Protein AF-A0A0F4QTV0-F1 (afdb_monomer_lite)

InterPro domains:
  IPR018681 Protein of unknown function DUF2165, transmembrane [PF09933] (4-156)

Radius of gyration: 20.73 Å; chains: 1; bounding box: 42×25×77 Å

Sequence (173 aa):
MNIRLLKVFVVAMLALWSSLTFLENVVSYSLHKGQVADVMAMGNIPDVFLSARPFVRELSPDLALLGIMIGKFIAAVCFVLATAKMWSARNNAQAFKHAKQYVLAGAVFVSVMLFTMFFIFADIVYMIWLQGAEAAMVQQYAFMYILAISALTMMVMQNEDDNMQLTGGERHG

Foldseek 3Di:
DQLLVVLLVLLVVQLVVLVVVLVCCVVCVVVQLVVLCVLLVLVPDPVVVVVVAVVSVPDHSNNLSVLLNVLSVLLNVLSVQLSVQSVVCVPPQVSNLVSLVSLVRSLVSNLCSLCCSLPVCSVVPRVCVVPDDVSVVSSVVSVVVNVVSVVSSVSSNDHSCVVPPVVPPDDDD

Structure (mmCIF, N/CA/C/O backbone):
data_AF-A0A0F4QTV0-F1
#
_entry.id   AF-A0A0F4QTV0-F1
#
loop_
_atom_site.group_PDB
_atom_site.id
_atom_site.type_symbol
_atom_site.label_atom_id
_atom_site.label_alt_id
_atom_site.label_comp_id
_atom_site.label_asym_id
_atom_site.label_entity_id
_atom_site.label_seq_id
_atom_site.pdbx_PDB_ins_code
_atom_site.Cartn_x
_atom_site.Cartn_y
_atom_site.Cartn_z
_atom_site.occupancy
_atom_site.B_iso_or_equiv
_atom_site.auth_seq_id
_atom_site.auth_comp_id
_atom_site.auth_asym_id
_atom_site.auth_atom_id
_atom_site.pdbx_PDB_model_num
ATOM 1 N N . MET A 1 1 ? -5.033 6.643 27.758 1.00 54.06 1 MET A N 1
ATOM 2 C CA . MET A 1 1 ? -5.352 6.669 26.312 1.00 54.06 1 MET A CA 1
ATOM 3 C C . MET A 1 1 ? -5.362 5.231 25.811 1.00 54.06 1 MET A C 1
ATOM 5 O O . MET A 1 1 ? -4.366 4.547 25.990 1.00 54.06 1 MET A O 1
ATOM 9 N N . ASN A 1 2 ? -6.497 4.727 25.316 1.00 84.12 2 ASN A N 1
ATOM 10 C CA . ASN A 1 2 ? -6.654 3.309 24.96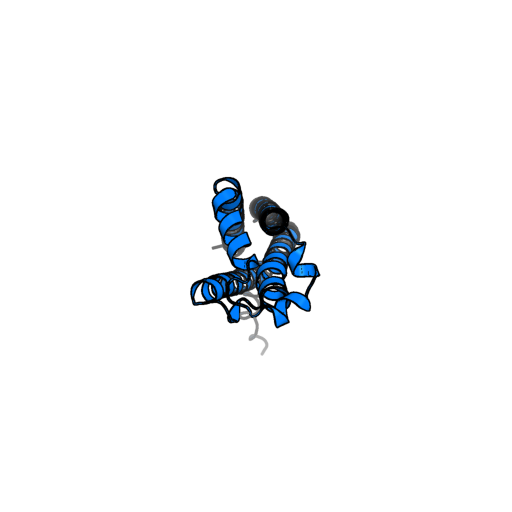9 1.00 84.12 2 ASN A CA 1
ATOM 11 C C . ASN A 1 2 ? -5.753 2.970 23.766 1.00 84.12 2 ASN A C 1
ATOM 13 O O . ASN A 1 2 ? -5.962 3.519 22.685 1.00 84.12 2 ASN A O 1
ATOM 17 N N . ILE A 1 3 ? -4.759 2.094 23.949 1.00 91.81 3 ILE A N 1
ATOM 18 C CA . ILE A 1 3 ? -3.787 1.668 22.922 1.00 91.81 3 ILE A CA 1
ATOM 19 C C . ILE A 1 3 ? -4.462 1.245 21.603 1.00 91.81 3 ILE A C 1
ATOM 21 O O . ILE A 1 3 ? -3.910 1.433 20.521 1.00 91.81 3 ILE A O 1
ATOM 25 N N . ARG A 1 4 ? -5.710 0.763 21.672 1.00 93.88 4 ARG A N 1
ATOM 26 C CA . ARG A 1 4 ? -6.539 0.433 20.506 1.00 93.88 4 ARG A CA 1
ATOM 27 C C . ARG A 1 4 ? -6.805 1.630 19.595 1.00 93.88 4 ARG A C 1
ATOM 29 O O . ARG A 1 4 ? -6.745 1.475 18.383 1.00 93.88 4 ARG A O 1
ATOM 36 N N . LEU A 1 5 ? -7.059 2.819 20.146 1.00 95.25 5 LEU A N 1
ATOM 37 C CA . LEU A 1 5 ? -7.280 4.031 19.346 1.00 95.25 5 LEU A CA 1
ATOM 38 C C . LEU A 1 5 ? -6.011 4.453 18.606 1.00 95.25 5 LEU A C 1
ATOM 40 O O . LEU A 1 5 ? -6.093 4.833 17.443 1.00 95.25 5 LEU A O 1
ATOM 44 N N . LEU A 1 6 ? -4.845 4.320 19.248 1.00 95.50 6 LEU A N 1
ATOM 45 C CA . LEU A 1 6 ? -3.561 4.583 18.597 1.00 95.50 6 LEU A CA 1
ATOM 46 C C . LEU A 1 6 ? -3.350 3.635 17.411 1.00 95.50 6 LEU A C 1
ATOM 48 O O . LEU A 1 6 ? -3.014 4.084 16.321 1.00 95.50 6 LEU A O 1
ATOM 52 N N . LYS A 1 7 ? -3.625 2.338 17.592 1.00 96.81 7 LYS A N 1
ATOM 53 C CA . LYS A 1 7 ? -3.546 1.352 16.504 1.00 96.81 7 LYS A CA 1
ATOM 54 C C . LYS A 1 7 ? -4.515 1.672 15.367 1.00 96.81 7 LYS A C 1
ATOM 56 O O . LYS A 1 7 ? -4.123 1.596 14.210 1.00 96.81 7 LYS A O 1
ATOM 61 N N . VAL A 1 8 ? -5.752 2.073 15.675 1.00 97.81 8 VAL A N 1
ATOM 62 C CA . VAL A 1 8 ? -6.710 2.509 14.642 1.00 97.81 8 VAL A CA 1
ATOM 63 C C . VAL A 1 8 ? -6.171 3.715 13.876 1.00 97.81 8 VAL A C 1
ATOM 65 O O . VAL A 1 8 ? -6.230 3.724 12.653 1.00 97.81 8 VAL A O 1
ATOM 68 N N . PHE A 1 9 ? -5.619 4.706 14.576 1.00 97.62 9 PHE A N 1
ATOM 69 C CA . PHE A 1 9 ? -5.050 5.894 13.945 1.00 97.62 9 PHE A CA 1
ATOM 70 C C . PHE A 1 9 ? -3.876 5.548 13.018 1.00 97.62 9 PHE A C 1
ATOM 72 O O . PHE A 1 9 ? -3.834 6.021 11.885 1.00 97.62 9 PHE A O 1
ATOM 79 N N . VAL A 1 10 ? -2.971 4.664 13.447 1.00 97.94 10 VAL A N 1
ATOM 80 C CA . VAL A 1 10 ? -1.866 4.165 12.610 1.00 97.94 10 VAL A CA 1
ATOM 81 C C . VAL A 1 10 ? -2.391 3.504 11.333 1.00 97.94 10 VAL A C 1
ATOM 83 O O . VAL A 1 10 ? -1.931 3.822 10.237 1.00 97.94 10 VAL A O 1
ATOM 86 N N . VAL A 1 11 ? -3.387 2.622 11.446 1.00 98.38 11 VAL A N 1
ATOM 87 C CA . VAL A 1 11 ? -3.976 1.946 10.279 1.00 98.38 11 VAL A CA 1
ATOM 88 C C . VAL A 1 11 ? -4.713 2.937 9.371 1.00 98.38 11 VAL A C 1
ATOM 90 O O . VAL A 1 11 ? -4.637 2.809 8.152 1.00 98.38 11 VAL A O 1
ATOM 93 N N . ALA A 1 12 ? -5.346 3.971 9.932 1.00 98.44 12 ALA A N 1
ATOM 94 C CA . ALA A 1 12 ? -5.971 5.039 9.155 1.00 98.44 12 ALA A CA 1
ATOM 95 C C . ALA A 1 12 ? -4.940 5.836 8.336 1.00 98.44 12 ALA A C 1
ATOM 97 O O . ALA A 1 12 ? -5.209 6.187 7.189 1.00 98.44 12 ALA A O 1
ATOM 98 N N . MET A 1 13 ? -3.742 6.079 8.880 1.00 98.25 13 MET A N 1
ATOM 99 C CA . MET A 1 13 ? -2.648 6.713 8.132 1.00 98.25 13 MET A CA 1
ATOM 100 C C . MET A 1 13 ? -2.139 5.820 6.993 1.00 98.25 13 MET A C 1
ATOM 102 O O . MET A 1 13 ? -1.910 6.314 5.890 1.00 98.25 13 MET A O 1
ATOM 106 N N . LEU A 1 14 ? -2.031 4.504 7.214 1.00 97.94 14 LEU A N 1
ATOM 107 C CA . LEU A 1 14 ? -1.698 3.545 6.150 1.00 97.94 14 LEU A CA 1
ATOM 108 C C . LEU A 1 14 ? -2.776 3.507 5.056 1.00 97.94 14 LEU A C 1
ATOM 110 O O . LEU A 1 14 ? -2.453 3.470 3.866 1.00 97.94 14 LEU A O 1
ATOM 114 N N . ALA A 1 15 ? -4.053 3.564 5.445 1.00 98.38 15 ALA A N 1
ATOM 115 C CA . ALA A 1 15 ? -5.180 3.650 4.519 1.00 98.38 15 ALA A CA 1
ATOM 116 C C . ALA A 1 15 ? -5.121 4.930 3.677 1.00 98.38 15 ALA A C 1
ATOM 118 O O . ALA A 1 15 ? -5.294 4.877 2.460 1.00 98.38 15 ALA A O 1
ATOM 119 N N . LEU A 1 16 ? -4.825 6.071 4.305 1.00 98.00 16 LEU A N 1
ATOM 120 C CA . LEU A 1 16 ? -4.686 7.348 3.614 1.00 98.00 16 LEU A CA 1
ATOM 121 C C . LEU A 1 16 ? -3.512 7.324 2.630 1.00 98.00 16 LEU A C 1
ATOM 123 O O . LEU A 1 16 ? -3.696 7.645 1.460 1.00 98.00 16 LEU A O 1
ATOM 127 N N . TRP A 1 17 ? -2.328 6.894 3.070 1.00 96.81 17 TRP A N 1
ATOM 128 C CA . TRP A 1 17 ? -1.141 6.815 2.216 1.00 96.81 17 TRP A CA 1
ATOM 129 C C . TRP A 1 17 ? -1.361 5.906 0.997 1.00 96.81 17 TRP A C 1
ATOM 131 O O . TRP A 1 17 ? -1.105 6.310 -0.138 1.00 96.81 17 TRP A O 1
ATOM 141 N N . SER A 1 18 ? -1.887 4.697 1.202 1.00 96.88 18 SER A N 1
ATOM 142 C CA . SER A 1 18 ? -2.149 3.755 0.101 1.00 96.88 18 SER A CA 1
ATOM 143 C C . SER A 1 18 ? -3.227 4.266 -0.861 1.00 96.88 18 SER A C 1
ATOM 145 O O . SER A 1 18 ? -3.076 4.131 -2.074 1.00 96.88 18 SER A O 1
ATOM 147 N N . SER A 1 19 ? -4.269 4.927 -0.350 1.00 97.81 19 SER A N 1
ATOM 148 C CA . SER A 1 19 ? -5.315 5.532 -1.185 1.00 97.81 19 SER A CA 1
ATOM 149 C C . SER A 1 19 ? -4.779 6.700 -2.011 1.00 97.81 19 SER A C 1
ATOM 151 O O . SER A 1 19 ? -5.015 6.755 -3.214 1.00 97.81 19 SER A O 1
ATOM 153 N N . LEU A 1 20 ? -4.026 7.617 -1.394 1.00 97.69 20 LEU A N 1
ATOM 154 C CA . LEU A 1 20 ? -3.456 8.775 -2.085 1.00 97.69 20 LEU A CA 1
ATOM 155 C C . LEU A 1 20 ? -2.453 8.349 -3.153 1.00 97.69 20 LEU A C 1
ATOM 157 O O . LEU A 1 20 ? -2.531 8.823 -4.278 1.00 97.69 20 LEU A O 1
ATOM 161 N N . THR A 1 21 ? -1.561 7.410 -2.840 1.00 94.94 21 THR A N 1
ATOM 162 C CA . THR A 1 21 ? -0.573 6.913 -3.810 1.00 94.94 21 THR A CA 1
ATOM 163 C C . THR A 1 21 ? -1.198 6.083 -4.932 1.00 94.94 21 THR A C 1
ATOM 165 O O . THR A 1 21 ? -0.612 5.982 -6.009 1.00 94.94 21 THR A O 1
ATOM 168 N N . PHE A 1 22 ? -2.358 5.459 -4.709 1.00 96.75 22 PHE A N 1
ATOM 169 C CA . PHE A 1 22 ? -3.141 4.837 -5.777 1.00 96.75 22 PHE A CA 1
ATOM 170 C C . PHE A 1 22 ? -3.803 5.896 -6.665 1.00 96.75 22 PHE A C 1
ATOM 172 O O . PHE A 1 22 ? -3.685 5.826 -7.884 1.00 96.75 22 PHE A O 1
ATOM 179 N N . LEU A 1 23 ? -4.471 6.885 -6.066 1.00 97.31 23 LEU A N 1
ATOM 180 C CA . LEU A 1 23 ? -5.135 7.965 -6.801 1.00 97.31 23 LEU A CA 1
ATOM 181 C C . LEU A 1 23 ? -4.146 8.782 -7.628 1.00 97.31 23 LEU A C 1
ATOM 183 O O . LEU A 1 23 ? -4.440 9.138 -8.761 1.00 97.31 23 LEU A O 1
ATOM 187 N N . GLU A 1 24 ? -2.967 9.041 -7.085 1.00 95.75 24 GLU A N 1
ATOM 188 C CA . GLU A 1 24 ? -1.900 9.766 -7.761 1.00 95.75 24 GLU A CA 1
ATOM 189 C C . GLU A 1 24 ? -1.369 8.972 -8.974 1.00 95.75 24 GLU A C 1
ATOM 191 O O . GLU A 1 24 ? -1.263 9.533 -10.066 1.00 95.75 24 GLU A O 1
ATOM 196 N N . ASN A 1 25 ? -1.248 7.640 -8.863 1.00 94.50 25 ASN A N 1
ATOM 197 C CA . ASN A 1 25 ? -1.003 6.766 -10.017 1.00 94.50 25 ASN A CA 1
ATOM 198 C C . ASN A 1 25 ? -2.119 6.824 -11.080 1.00 94.50 25 ASN A C 1
ATOM 200 O O . ASN A 1 25 ? -1.826 6.694 -12.265 1.00 94.50 25 ASN A O 1
ATOM 204 N N . VAL A 1 26 ? -3.386 6.980 -10.679 1.00 96.56 26 VAL A N 1
ATOM 205 C CA . VAL A 1 26 ? -4.528 7.081 -11.609 1.00 96.56 26 VAL A CA 1
ATOM 206 C C . VAL A 1 26 ? -4.537 8.435 -12.321 1.00 96.56 26 VAL A C 1
ATOM 208 O O . VAL A 1 26 ? -4.645 8.490 -13.543 1.00 96.56 26 VAL A O 1
ATOM 211 N N . VAL A 1 27 ? -4.437 9.530 -11.563 1.00 97.81 27 VAL A N 1
ATOM 212 C CA . VAL A 1 27 ? -4.529 10.904 -12.081 1.00 97.81 27 VAL A CA 1
ATOM 213 C C . VAL A 1 27 ? -3.331 11.227 -12.969 1.00 97.81 27 VAL A C 1
ATOM 215 O O . VAL A 1 27 ? -3.497 11.788 -14.050 1.00 97.81 27 VAL A O 1
ATOM 218 N N . SER A 1 28 ? -2.136 10.818 -12.548 1.00 95.38 28 SER A N 1
ATOM 219 C CA . SER A 1 28 ? -0.881 11.066 -13.257 1.00 95.38 28 SER A CA 1
ATOM 220 C C . SER A 1 28 ? -0.393 9.812 -13.991 1.00 95.38 28 SER A C 1
ATOM 222 O O . SER A 1 28 ? 0.805 9.533 -14.023 1.00 95.38 28 SER A O 1
ATOM 224 N N . TYR A 1 29 ? -1.305 9.027 -14.579 1.00 93.94 29 TYR A N 1
ATOM 225 C CA . TYR A 1 29 ? -0.969 7.736 -15.196 1.00 93.94 29 TYR A CA 1
ATOM 226 C C . TYR A 1 29 ? 0.142 7.845 -16.246 1.00 93.94 29 TYR A C 1
ATOM 228 O O . TYR A 1 29 ? 1.116 7.100 -16.191 1.00 93.94 29 TYR A O 1
ATOM 236 N N . SER A 1 30 ? 0.041 8.806 -17.171 1.00 93.44 30 SER A N 1
ATOM 237 C CA . SER A 1 30 ? 1.039 8.992 -18.235 1.00 93.44 30 SER A CA 1
ATOM 238 C C . SER A 1 30 ? 2.430 9.323 -17.691 1.00 93.44 30 SER A C 1
ATOM 240 O O . SER A 1 30 ? 3.421 8.843 -18.237 1.00 93.44 30 SER A O 1
ATOM 242 N N . LEU A 1 31 ? 2.505 10.102 -16.606 1.00 89.69 31 LEU A N 1
ATOM 243 C CA . LEU A 1 31 ? 3.765 10.446 -15.947 1.00 89.69 31 LEU A CA 1
ATOM 244 C C . LEU A 1 31 ? 4.410 9.200 -15.331 1.00 89.69 31 LEU A C 1
ATOM 246 O O . LEU A 1 31 ? 5.563 8.897 -15.627 1.00 89.69 31 LEU A O 1
ATOM 250 N N . HIS A 1 32 ? 3.655 8.439 -14.536 1.00 89.25 32 HIS A N 1
ATOM 251 C CA . HIS A 1 32 ? 4.173 7.223 -13.901 1.00 89.25 32 HIS A CA 1
ATOM 252 C C . HIS A 1 32 ? 4.501 6.130 -14.897 1.00 89.25 32 HIS A C 1
ATOM 254 O O . HIS A 1 32 ? 5.463 5.395 -14.706 1.00 89.25 32 HIS A O 1
ATOM 260 N N . LYS A 1 33 ? 3.728 6.022 -15.979 1.00 90.19 33 LYS A N 1
ATOM 261 C CA . LYS A 1 33 ? 4.049 5.121 -17.080 1.00 90.19 33 LYS A CA 1
ATOM 262 C C . LYS A 1 33 ? 5.393 5.495 -17.693 1.00 90.19 33 LYS A C 1
ATOM 264 O O . LYS A 1 33 ? 6.182 4.595 -17.948 1.00 90.19 33 LYS A O 1
ATOM 269 N N . GLY A 1 34 ? 5.646 6.788 -17.911 1.00 84.06 34 GLY A N 1
ATOM 270 C CA . GLY A 1 34 ? 6.938 7.294 -18.378 1.00 84.06 34 GLY A CA 1
ATOM 271 C C . GLY A 1 34 ? 8.070 6.888 -17.439 1.00 84.06 34 GLY A C 1
ATOM 272 O O . GLY A 1 34 ? 9.001 6.229 -17.871 1.00 84.06 34 GLY A O 1
ATOM 273 N N . GLN A 1 35 ? 7.920 7.135 -16.137 1.00 81.50 35 GLN A N 1
ATOM 274 C CA . GLN A 1 35 ? 8.921 6.751 -15.133 1.00 81.50 35 GLN A CA 1
ATOM 275 C C . GLN A 1 35 ? 9.165 5.235 -15.077 1.00 81.50 35 GLN A C 1
ATOM 277 O O . GLN A 1 35 ? 10.305 4.789 -14.980 1.00 81.50 35 GLN A O 1
ATOM 282 N N . VAL A 1 36 ? 8.105 4.424 -15.159 1.00 82.81 36 VAL A N 1
ATOM 283 C CA . VAL A 1 36 ? 8.215 2.960 -15.238 1.00 82.81 36 VAL A CA 1
ATOM 284 C C . VAL A 1 36 ? 8.905 2.544 -16.538 1.00 82.81 36 VAL A C 1
ATOM 286 O O . VAL A 1 36 ? 9.754 1.660 -16.515 1.00 82.81 36 VAL A O 1
ATOM 289 N N . ALA A 1 37 ? 8.589 3.188 -17.662 1.00 81.19 37 ALA A N 1
ATOM 290 C CA . ALA A 1 37 ? 9.247 2.933 -18.936 1.00 81.19 37 ALA A CA 1
ATOM 291 C C . ALA A 1 37 ? 10.734 3.306 -18.890 1.00 81.19 37 ALA A C 1
ATOM 293 O O . ALA A 1 37 ? 11.542 2.528 -19.378 1.00 81.19 37 ALA A O 1
ATOM 294 N N . ASP A 1 38 ? 11.103 4.418 -18.255 1.00 76.00 38 ASP A N 1
ATOM 295 C CA . ASP A 1 38 ? 12.493 4.859 -18.099 1.00 76.00 38 ASP A CA 1
ATOM 296 C C . ASP A 1 38 ? 13.300 3.856 -17.261 1.00 76.00 38 ASP A C 1
ATOM 298 O O . ASP A 1 38 ? 14.379 3.420 -17.662 1.00 76.00 38 ASP A O 1
ATOM 302 N N . VAL A 1 39 ? 12.723 3.407 -16.142 1.00 73.25 39 VAL A N 1
ATOM 303 C CA . VAL A 1 39 ? 13.234 2.316 -15.291 1.00 73.25 39 VAL A CA 1
ATOM 304 C C . VAL A 1 39 ? 13.434 1.031 -16.106 1.00 73.25 39 VAL A C 1
ATOM 306 O O . VAL A 1 39 ? 14.428 0.325 -15.927 1.00 73.25 39 VAL A O 1
ATOM 309 N N . MET A 1 40 ? 12.511 0.737 -17.026 1.00 74.56 40 MET A N 1
ATOM 310 C CA . MET A 1 40 ? 12.550 -0.456 -17.872 1.00 74.56 40 MET A CA 1
ATOM 311 C C . MET A 1 40 ? 13.465 -0.319 -19.105 1.00 74.56 40 MET A C 1
ATOM 313 O O . MET A 1 40 ? 13.925 -1.325 -19.639 1.00 74.56 40 MET A O 1
ATOM 317 N N . ALA A 1 41 ? 13.757 0.894 -19.575 1.00 69.19 41 ALA A N 1
ATOM 318 C CA . ALA A 1 41 ? 14.406 1.134 -20.866 1.00 69.19 41 ALA A CA 1
ATOM 319 C C . ALA A 1 41 ? 15.906 0.799 -20.903 1.00 69.19 41 ALA A C 1
ATOM 321 O O . ALA A 1 41 ? 16.481 0.751 -21.987 1.00 69.19 41 ALA A O 1
ATOM 322 N N . MET A 1 42 ? 16.554 0.544 -19.759 1.00 61.03 42 MET A N 1
ATOM 323 C CA . MET A 1 42 ? 17.963 0.116 -19.690 1.00 61.03 42 MET A CA 1
ATOM 324 C C . MET A 1 42 ? 18.952 0.979 -20.494 1.00 61.03 42 MET A C 1
ATOM 326 O O . MET A 1 42 ? 19.946 0.456 -20.997 1.00 61.03 42 MET A O 1
ATOM 330 N N . GLY A 1 43 ? 18.715 2.288 -20.630 1.00 54.31 43 GLY A N 1
ATOM 331 C CA . GLY A 1 43 ? 19.349 3.120 -21.668 1.00 54.31 43 GLY A CA 1
ATOM 332 C C . GLY A 1 43 ? 20.888 3.163 -21.687 1.00 54.31 43 GLY A C 1
ATOM 333 O O . GLY A 1 43 ? 21.460 3.629 -22.665 1.00 54.31 43 GLY A O 1
ATOM 334 N N . ASN A 1 44 ? 21.562 2.651 -20.649 1.00 53.31 44 ASN A N 1
ATOM 335 C CA . ASN A 1 44 ? 23.022 2.628 -20.509 1.00 53.31 44 ASN A CA 1
ATOM 336 C C . ASN A 1 44 ? 23.641 1.218 -20.386 1.00 53.31 44 ASN A C 1
ATOM 338 O O . ASN A 1 44 ? 24.821 1.105 -20.052 1.00 53.31 44 ASN A O 1
ATOM 342 N N . ILE A 1 45 ? 22.885 0.135 -20.608 1.00 57.34 45 ILE A N 1
ATOM 343 C CA . ILE A 1 45 ? 23.409 -1.234 -20.465 1.00 57.34 45 ILE A CA 1
ATOM 344 C C . ILE A 1 45 ? 23.949 -1.738 -21.819 1.00 57.34 45 ILE A C 1
ATOM 346 O O . ILE A 1 45 ? 23.217 -1.704 -22.808 1.00 57.34 45 ILE A O 1
ATOM 350 N N . PRO A 1 46 ? 25.203 -2.234 -21.900 1.00 59.28 46 PRO A N 1
ATOM 351 C CA . PRO A 1 46 ? 25.759 -2.777 -23.138 1.00 59.28 46 PRO A CA 1
ATOM 352 C C . PRO A 1 46 ? 24.910 -3.919 -23.717 1.00 59.28 46 PRO A C 1
ATOM 354 O O . PRO A 1 46 ? 24.497 -4.826 -22.993 1.00 59.28 46 PRO A O 1
ATOM 357 N N . ASP A 1 47 ? 24.728 -3.917 -25.039 1.00 59.22 47 ASP A N 1
ATOM 358 C CA . ASP A 1 47 ? 23.813 -4.793 -25.798 1.00 59.22 47 ASP A CA 1
ATOM 359 C C . ASP A 1 47 ? 24.037 -6.309 -25.559 1.00 59.22 47 ASP A C 1
ATOM 361 O O . ASP A 1 47 ? 23.110 -7.123 -25.589 1.00 59.22 47 ASP A O 1
ATOM 365 N N . VAL A 1 48 ? 25.270 -6.694 -25.203 1.00 59.38 48 VAL A N 1
ATOM 366 C CA . VAL A 1 48 ? 25.639 -8.060 -24.782 1.00 59.38 48 VAL A CA 1
ATOM 367 C C . VAL A 1 48 ? 24.780 -8.566 -23.616 1.00 59.38 48 VAL A C 1
ATOM 369 O O . VAL A 1 48 ? 24.400 -9.735 -23.607 1.00 59.38 48 VAL A O 1
ATOM 372 N N . PHE A 1 49 ? 24.416 -7.706 -22.663 1.00 56.91 49 PHE A N 1
ATOM 373 C CA . PHE A 1 49 ? 23.611 -8.096 -21.501 1.00 56.91 49 PHE A CA 1
ATOM 374 C C . PHE A 1 49 ? 22.103 -8.154 -21.800 1.00 56.91 49 PHE A C 1
ATOM 376 O O . PHE A 1 49 ? 21.386 -8.921 -21.155 1.00 56.91 49 PHE A O 1
ATOM 383 N N . LEU A 1 50 ? 21.628 -7.398 -22.796 1.00 56.25 50 LEU A N 1
ATOM 384 C CA . LEU A 1 50 ? 20.230 -7.376 -23.246 1.00 56.25 50 LEU A CA 1
ATOM 385 C C . LEU A 1 50 ? 19.851 -8.654 -24.010 1.00 56.25 50 LEU A C 1
ATOM 387 O O . LEU A 1 50 ? 18.769 -9.207 -23.806 1.00 56.25 50 LEU A O 1
ATOM 391 N N . SER A 1 51 ? 20.765 -9.175 -24.837 1.00 57.25 51 SER A N 1
ATOM 392 C CA . SER A 1 51 ? 20.548 -10.405 -25.619 1.00 57.25 51 SER A CA 1
ATOM 393 C C . SER A 1 51 ? 20.318 -11.667 -24.767 1.00 57.25 51 SER A C 1
ATOM 395 O O . SER A 1 51 ? 19.687 -12.618 -25.226 1.00 57.25 51 SER A O 1
ATOM 397 N N . ALA A 1 52 ? 20.762 -11.661 -23.505 1.00 57.31 52 ALA A N 1
ATOM 398 C CA . ALA A 1 52 ? 20.639 -12.784 -22.576 1.00 57.31 52 ALA A CA 1
ATOM 399 C C . ALA A 1 52 ? 19.316 -12.811 -21.779 1.00 57.31 52 ALA A C 1
ATOM 401 O O . ALA A 1 52 ? 19.107 -13.729 -20.985 1.00 57.31 52 ALA A O 1
ATOM 402 N N . ARG A 1 53 ? 18.426 -11.814 -21.934 1.00 60.25 53 ARG A N 1
ATOM 403 C CA . ARG A 1 53 ? 17.237 -11.651 -21.070 1.00 60.25 53 ARG A CA 1
ATOM 404 C C . ARG A 1 53 ? 15.953 -11.310 -21.854 1.00 60.25 53 ARG A C 1
ATOM 406 O O . ARG A 1 53 ? 15.421 -10.210 -21.723 1.00 60.25 53 ARG A O 1
ATOM 413 N N . PRO A 1 54 ? 15.392 -12.256 -22.629 1.00 56.41 54 PRO A N 1
ATOM 414 C CA . PRO A 1 54 ? 14.220 -12.016 -23.483 1.00 56.41 54 PRO A CA 1
ATOM 415 C C . PRO A 1 54 ? 12.951 -11.592 -22.720 1.00 56.41 54 PRO A C 1
ATOM 417 O O . PRO A 1 54 ? 12.196 -10.768 -23.223 1.00 56.41 54 PRO A O 1
ATOM 420 N N . PHE A 1 55 ? 12.755 -12.061 -21.480 1.00 59.44 55 PHE A N 1
ATOM 421 C CA . PHE A 1 55 ? 11.591 -11.712 -20.643 1.00 59.44 55 PHE A CA 1
ATOM 422 C C . PHE A 1 55 ? 11.451 -10.202 -20.375 1.00 59.44 55 PHE A C 1
ATOM 424 O O . PHE A 1 55 ? 10.347 -9.687 -20.228 1.00 59.44 55 PHE A O 1
ATOM 431 N N . VAL A 1 56 ? 12.576 -9.483 -20.340 1.00 57.00 56 VAL A N 1
ATOM 432 C CA . VAL A 1 56 ? 12.642 -8.030 -20.123 1.00 57.00 56 VAL A CA 1
ATOM 433 C C . VAL A 1 56 ? 11.998 -7.277 -21.289 1.00 57.00 56 VAL A C 1
ATOM 435 O O . VAL A 1 56 ? 11.318 -6.275 -21.098 1.00 57.00 56 VAL A O 1
ATOM 438 N N . ARG A 1 57 ? 12.216 -7.769 -22.514 1.00 57.03 57 ARG A N 1
ATOM 439 C CA . ARG A 1 57 ? 11.883 -7.064 -23.757 1.00 57.03 57 ARG A CA 1
ATOM 440 C C . ARG A 1 57 ? 10.384 -7.080 -24.069 1.00 57.03 57 ARG A C 1
ATOM 442 O O . ARG A 1 57 ? 9.928 -6.281 -24.878 1.00 57.03 57 ARG A O 1
ATOM 449 N N . GLU A 1 58 ? 9.642 -7.990 -23.439 1.00 68.19 58 GLU A N 1
ATOM 450 C CA . GLU A 1 58 ? 8.217 -8.224 -23.698 1.00 68.19 58 GLU A CA 1
ATOM 451 C C . GLU A 1 58 ? 7.292 -7.678 -22.602 1.00 68.19 58 GLU A C 1
ATOM 453 O O . GLU A 1 58 ? 6.086 -7.546 -22.824 1.00 68.19 58 GLU A O 1
ATOM 458 N N . LEU A 1 59 ? 7.821 -7.331 -21.422 1.00 73.31 59 LEU A N 1
ATOM 459 C CA . LEU A 1 59 ? 7.004 -6.727 -20.375 1.00 73.31 59 LEU A CA 1
ATOM 460 C C . LEU A 1 59 ? 6.667 -5.283 -20.767 1.00 73.31 59 LEU A C 1
ATOM 462 O O . LEU A 1 59 ? 7.558 -4.457 -20.941 1.0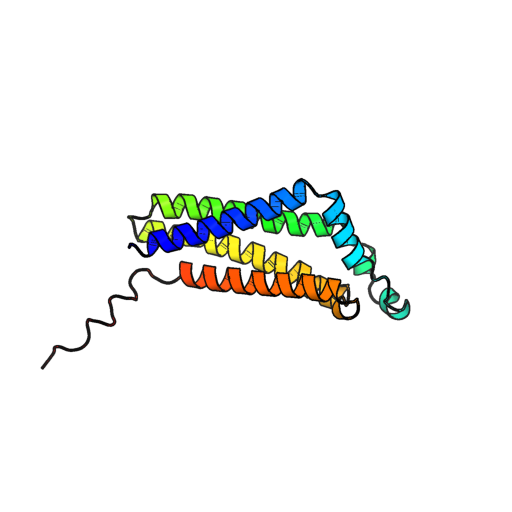0 73.31 59 LEU A O 1
ATOM 466 N N . SER A 1 60 ? 5.381 -4.954 -20.889 1.00 84.25 60 SER A N 1
ATOM 467 C CA . SER A 1 60 ? 4.967 -3.579 -21.182 1.00 84.25 60 SER A CA 1
ATOM 468 C C . SER A 1 60 ? 5.000 -2.703 -19.918 1.00 84.25 60 SER A C 1
ATOM 470 O O . SER A 1 60 ? 4.590 -3.161 -18.844 1.00 84.25 60 SER A O 1
ATOM 472 N N . PRO A 1 61 ? 5.410 -1.422 -20.022 1.00 85.50 61 PRO A N 1
ATOM 473 C CA . PRO A 1 61 ? 5.304 -0.465 -18.917 1.00 85.50 61 PRO A CA 1
ATOM 474 C C . PRO A 1 61 ? 3.875 -0.320 -18.380 1.00 85.50 61 PRO A C 1
ATOM 476 O O . PRO A 1 61 ? 3.678 -0.119 -17.184 1.00 85.50 61 PRO A O 1
ATOM 479 N N . ASP A 1 62 ? 2.870 -0.486 -19.248 1.00 90.19 62 ASP A N 1
ATOM 480 C CA . ASP A 1 62 ? 1.457 -0.481 -18.861 1.00 90.19 62 ASP A CA 1
ATOM 481 C C . ASP A 1 62 ? 1.126 -1.633 -17.898 1.00 90.19 62 ASP A C 1
ATOM 483 O O . ASP A 1 62 ? 0.474 -1.417 -16.875 1.00 90.19 62 ASP A O 1
ATOM 487 N N . LEU A 1 63 ? 1.607 -2.849 -18.186 1.00 88.88 63 LEU A N 1
ATOM 488 C CA . LEU A 1 63 ? 1.372 -4.018 -17.338 1.00 88.88 63 LEU A CA 1
ATOM 489 C C . 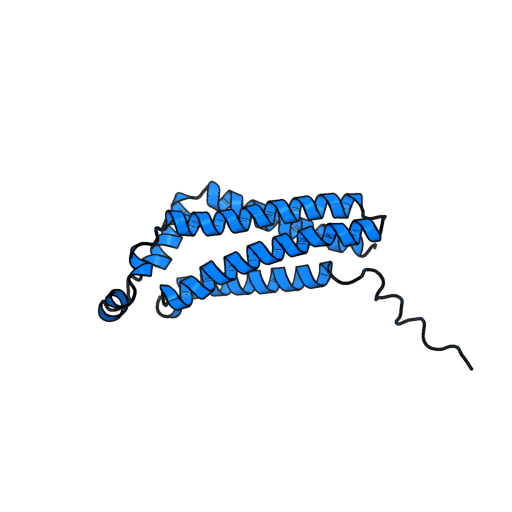LEU A 1 63 ? 2.120 -3.911 -16.003 1.00 88.88 63 LEU A C 1
ATOM 491 O O . LEU A 1 63 ? 1.572 -4.265 -14.957 1.00 88.88 63 LEU A O 1
ATOM 495 N N . ALA A 1 64 ? 3.343 -3.377 -16.022 1.00 87.56 64 ALA A N 1
ATOM 496 C CA . ALA A 1 64 ? 4.111 -3.127 -14.808 1.00 87.56 64 ALA A CA 1
ATOM 497 C C . ALA A 1 64 ? 3.422 -2.084 -13.908 1.00 87.56 64 ALA A C 1
ATOM 499 O O . ALA A 1 64 ? 3.201 -2.333 -12.719 1.00 87.56 64 ALA A O 1
ATOM 500 N N . LEU A 1 65 ? 2.997 -0.948 -14.471 1.00 91.50 65 LEU A N 1
ATOM 501 C CA . LEU A 1 65 ? 2.270 0.075 -13.720 1.00 91.50 65 LEU A CA 1
ATOM 502 C C . LEU A 1 65 ? 0.934 -0.454 -13.182 1.00 91.50 65 LEU A C 1
ATOM 504 O O . LEU A 1 65 ? 0.584 -0.185 -12.031 1.00 91.50 65 LEU A O 1
ATOM 508 N N . LEU A 1 66 ? 0.218 -1.265 -13.965 1.00 93.88 66 LEU A N 1
ATOM 509 C CA . LEU A 1 66 ? -1.012 -1.913 -13.517 1.00 93.88 66 LEU A CA 1
ATOM 510 C C . LEU A 1 66 ? -0.765 -2.822 -12.303 1.00 93.88 66 LEU A C 1
ATOM 512 O O . LEU A 1 66 ? -1.528 -2.764 -11.340 1.00 93.88 66 LEU A O 1
ATOM 516 N N . GLY A 1 67 ? 0.323 -3.600 -12.294 1.00 91.75 67 GLY A N 1
ATOM 517 C CA . GLY A 1 67 ? 0.720 -4.415 -11.141 1.00 91.75 67 GLY A CA 1
ATOM 518 C C . GLY A 1 67 ? 0.949 -3.586 -9.870 1.00 91.75 67 GLY A C 1
ATOM 519 O O . GLY A 1 67 ? 0.447 -3.936 -8.797 1.00 91.75 67 GLY A O 1
ATOM 520 N N . ILE A 1 68 ? 1.625 -2.438 -9.996 1.00 92.75 68 ILE A N 1
ATOM 521 C CA . ILE A 1 68 ? 1.828 -1.488 -8.887 1.00 92.75 68 ILE A CA 1
ATOM 522 C C . ILE A 1 68 ? 0.480 -0.956 -8.383 1.00 92.75 68 ILE A C 1
ATOM 524 O O . ILE A 1 68 ? 0.218 -0.940 -7.178 1.00 92.75 68 ILE A O 1
ATOM 528 N N . MET A 1 69 ? -0.393 -0.534 -9.300 1.00 95.56 69 MET A N 1
ATOM 529 C CA . MET A 1 69 ? -1.709 0.013 -8.968 1.00 95.56 69 MET A CA 1
ATOM 530 C C . MET A 1 69 ? -2.609 -1.014 -8.280 1.00 95.56 69 MET A C 1
ATOM 532 O O . MET A 1 69 ? -3.254 -0.671 -7.292 1.00 95.56 69 MET A O 1
ATOM 536 N N . ILE A 1 70 ? -2.616 -2.269 -8.738 1.00 96.12 70 ILE A N 1
ATOM 537 C CA . ILE A 1 70 ? -3.377 -3.358 -8.110 1.00 96.12 70 ILE A CA 1
ATOM 538 C C . ILE A 1 70 ? -2.902 -3.579 -6.671 1.00 96.12 70 ILE A C 1
ATOM 540 O O . ILE A 1 70 ? -3.728 -3.641 -5.760 1.00 96.12 70 ILE A O 1
ATOM 544 N N . GLY A 1 71 ? -1.586 -3.636 -6.440 1.00 95.12 71 GLY A N 1
ATOM 545 C CA . GLY A 1 71 ? -1.036 -3.791 -5.091 1.00 95.12 71 GLY A CA 1
ATOM 546 C C . GLY A 1 71 ? -1.435 -2.644 -4.157 1.00 95.12 71 GLY A C 1
ATOM 547 O O . GLY A 1 71 ? -1.901 -2.891 -3.043 1.00 95.12 71 GLY A O 1
ATOM 548 N N . LYS A 1 72 ? -1.328 -1.391 -4.627 1.00 95.81 72 LYS A N 1
ATOM 549 C CA . LYS A 1 72 ? -1.761 -0.206 -3.866 1.00 95.81 72 LYS A CA 1
ATOM 550 C C . LYS A 1 72 ? -3.269 -0.225 -3.586 1.00 95.81 72 LYS A C 1
ATOM 552 O O . LYS A 1 72 ? -3.678 0.050 -2.461 1.00 95.81 72 LYS A O 1
ATOM 557 N N . PHE A 1 73 ? -4.087 -0.590 -4.573 1.00 97.88 73 PHE A N 1
ATOM 558 C CA . PHE A 1 73 ? -5.543 -0.649 -4.443 1.00 97.88 73 PHE A CA 1
ATOM 559 C C . PHE A 1 73 ? -5.992 -1.699 -3.423 1.00 97.88 73 PHE A C 1
ATOM 561 O O . PHE A 1 73 ? -6.763 -1.387 -2.516 1.00 97.88 73 PHE A O 1
ATOM 568 N N . ILE A 1 74 ? -5.477 -2.930 -3.521 1.00 98.12 74 ILE A N 1
ATOM 569 C CA . ILE A 1 74 ? -5.804 -4.005 -2.573 1.00 98.12 74 ILE A CA 1
ATOM 570 C C . ILE A 1 74 ? -5.395 -3.599 -1.154 1.00 98.12 74 ILE A C 1
ATOM 572 O O . ILE A 1 74 ? -6.169 -3.778 -0.212 1.00 98.12 74 ILE A O 1
ATOM 576 N N . ALA A 1 75 ? -4.207 -3.012 -0.994 1.00 97.94 75 ALA A N 1
ATOM 577 C CA . ALA A 1 75 ? -3.746 -2.525 0.299 1.00 97.94 75 ALA A CA 1
ATOM 578 C C . ALA A 1 75 ? -4.650 -1.416 0.858 1.00 97.94 75 ALA A C 1
ATOM 580 O O . ALA A 1 75 ? -5.046 -1.493 2.021 1.00 97.94 75 ALA A O 1
ATOM 581 N N . ALA A 1 76 ? -5.045 -0.446 0.029 1.00 98.19 76 ALA A N 1
ATOM 582 C CA . ALA A 1 76 ? -5.963 0.623 0.414 1.00 98.19 76 ALA A CA 1
ATOM 583 C C . ALA A 1 76 ? -7.309 0.074 0.895 1.00 98.19 76 ALA A C 1
ATOM 585 O O . ALA A 1 76 ? -7.755 0.411 1.992 1.00 98.19 76 ALA A O 1
ATOM 586 N N . VAL A 1 77 ? -7.921 -0.840 0.136 1.00 98.50 77 VAL A N 1
ATOM 587 C CA . VAL A 1 77 ? -9.181 -1.491 0.525 1.00 98.50 77 VAL A CA 1
ATOM 588 C C . VAL A 1 77 ? -9.024 -2.224 1.858 1.00 98.50 77 VAL A C 1
ATOM 590 O O . VAL A 1 77 ? -9.827 -2.027 2.772 1.00 98.50 77 VAL A O 1
ATOM 593 N N . CYS A 1 78 ? -7.966 -3.022 2.011 1.00 98.56 78 CYS A N 1
ATOM 594 C CA . CYS A 1 78 ? -7.680 -3.744 3.248 1.00 98.56 78 CYS A CA 1
ATOM 595 C C . CYS A 1 78 ? -7.506 -2.802 4.449 1.00 98.56 78 CYS A C 1
ATOM 597 O O . CYS A 1 78 ? -8.116 -3.032 5.493 1.00 98.56 78 CYS A O 1
ATOM 599 N N . PHE A 1 79 ? -6.733 -1.721 4.318 1.00 98.62 79 PHE A N 1
ATOM 600 C CA . PHE A 1 79 ? -6.498 -0.777 5.412 1.00 98.62 79 PHE A CA 1
ATOM 601 C C . PHE A 1 79 ? -7.725 0.083 5.743 1.00 98.62 79 PHE A C 1
ATOM 603 O O . PHE A 1 79 ? -7.962 0.370 6.920 1.00 98.62 79 PHE A O 1
ATOM 610 N N . VAL A 1 80 ? -8.553 0.446 4.760 1.00 98.62 80 VAL A N 1
ATOM 611 C CA . VAL A 1 80 ? -9.838 1.125 5.004 1.00 98.62 80 VAL A CA 1
ATOM 612 C C . VAL A 1 80 ? -10.787 0.202 5.771 1.00 98.62 80 VAL A C 1
ATOM 614 O O . VAL A 1 80 ? -11.340 0.598 6.801 1.00 98.62 80 VAL A O 1
ATOM 617 N N . LEU A 1 81 ? -10.930 -1.052 5.329 1.00 98.50 81 LEU A N 1
ATOM 618 C CA . LEU A 1 81 ? -11.754 -2.051 6.015 1.00 98.50 81 LEU A CA 1
ATOM 619 C C . LEU A 1 81 ? -11.241 -2.339 7.428 1.00 98.50 81 LEU A C 1
ATOM 621 O O . LEU A 1 81 ? -12.038 -2.422 8.365 1.00 98.50 81 LEU A O 1
ATOM 625 N N . ALA A 1 82 ? -9.922 -2.454 7.596 1.00 98.31 82 ALA A N 1
ATOM 626 C CA . ALA A 1 82 ? -9.287 -2.624 8.894 1.00 98.31 82 ALA A CA 1
ATOM 627 C C . ALA A 1 82 ? -9.615 -1.451 9.822 1.00 98.31 82 ALA A C 1
ATOM 629 O O . ALA A 1 82 ? -10.118 -1.671 10.920 1.00 98.31 82 ALA A O 1
ATOM 630 N N . THR A 1 83 ? -9.410 -0.214 9.359 1.00 98.56 83 THR A N 1
ATOM 631 C CA . THR A 1 83 ? -9.721 1.013 10.107 1.00 98.56 83 THR A CA 1
ATOM 632 C C . THR A 1 83 ? -11.175 1.022 10.572 1.00 98.56 83 THR A C 1
ATOM 634 O O . THR A 1 83 ? -11.441 1.173 11.766 1.00 98.56 83 THR A O 1
ATOM 637 N N . ALA A 1 84 ? -12.119 0.795 9.654 1.00 98.50 84 ALA A N 1
ATOM 638 C CA . ALA A 1 84 ? -13.547 0.798 9.957 1.00 98.50 84 ALA A CA 1
ATOM 639 C C . ALA A 1 84 ? -13.919 -0.283 10.986 1.00 98.50 84 ALA A C 1
ATOM 641 O O . ALA A 1 84 ? -14.589 -0.004 11.988 1.00 98.50 84 ALA A O 1
ATOM 642 N N . LYS A 1 85 ? -13.434 -1.517 10.788 1.00 98.25 85 LYS A N 1
ATOM 643 C CA . LYS A 1 85 ? -13.713 -2.636 11.694 1.00 98.25 85 LYS A CA 1
ATOM 644 C C . LYS A 1 85 ? -13.068 -2.439 13.061 1.00 98.25 85 LYS A C 1
ATOM 646 O O . LYS A 1 85 ? -13.753 -2.590 14.070 1.00 98.25 85 LYS A O 1
ATOM 651 N N . MET A 1 86 ? -11.802 -2.035 13.121 1.00 97.56 86 MET A N 1
ATOM 652 C CA . MET A 1 86 ? -11.099 -1.764 14.377 1.00 97.56 86 MET A CA 1
ATOM 653 C C . MET A 1 86 ? -11.747 -0.605 15.149 1.00 97.56 86 MET A C 1
ATOM 655 O O . MET A 1 86 ? -11.902 -0.696 16.365 1.00 97.56 86 MET A O 1
ATOM 659 N N . TRP A 1 87 ? -12.199 0.450 14.463 1.00 97.62 87 TRP A N 1
ATOM 660 C CA . TRP A 1 87 ? -12.926 1.554 15.094 1.00 97.62 87 TRP A CA 1
ATOM 661 C C . TRP A 1 87 ? -14.248 1.094 15.713 1.00 97.62 87 TRP A C 1
ATOM 663 O O . TRP A 1 87 ? -14.538 1.404 16.874 1.00 97.62 87 TRP A O 1
ATOM 673 N N . SER A 1 88 ? -15.040 0.315 14.967 1.00 97.38 88 SER A N 1
ATOM 674 C CA . SER A 1 88 ? -16.300 -0.249 15.468 1.00 97.38 88 SER A CA 1
ATOM 675 C C . SER A 1 88 ? -16.076 -1.194 16.658 1.00 97.38 88 SER A C 1
ATOM 677 O O . SER A 1 88 ? -16.827 -1.163 17.629 1.00 97.38 88 SER A O 1
ATOM 679 N N . ALA A 1 89 ? -14.978 -1.954 16.636 1.00 96.25 89 ALA A N 1
ATOM 680 C CA . ALA A 1 89 ? -14.629 -2.951 17.639 1.00 96.25 89 ALA A CA 1
ATOM 681 C C . ALA A 1 89 ? -13.753 -2.417 18.785 1.00 96.25 89 ALA A C 1
ATOM 683 O O . ALA A 1 89 ? -13.279 -3.202 19.600 1.00 96.25 89 ALA A O 1
ATOM 684 N N . ARG A 1 90 ? -13.531 -1.100 18.904 1.00 94.06 90 ARG A N 1
ATOM 685 C CA . ARG A 1 90 ? -12.599 -0.513 19.895 1.00 94.06 90 ARG A CA 1
ATOM 686 C C . ARG A 1 90 ? -12.860 -0.939 21.351 1.00 94.06 90 ARG A C 1
ATOM 688 O O . ARG A 1 90 ? -11.925 -1.031 22.149 1.00 94.06 90 ARG A O 1
ATOM 695 N N . ASN A 1 91 ? -14.107 -1.276 21.679 1.00 92.56 91 ASN A N 1
ATOM 696 C CA . ASN A 1 91 ? -14.522 -1.728 23.010 1.00 92.56 91 ASN A CA 1
ATOM 697 C C . ASN A 1 91 ? -14.648 -3.261 23.142 1.00 92.56 91 ASN A C 1
ATOM 699 O O . ASN A 1 91 ? -14.878 -3.748 24.241 1.00 92.56 91 ASN A O 1
ATOM 703 N N . ASN A 1 92 ? -14.465 -4.030 22.063 1.00 93.00 92 ASN A N 1
ATOM 704 C CA . ASN A 1 92 ? -14.551 -5.492 22.052 1.00 93.00 92 ASN A CA 1
ATOM 705 C C . ASN A 1 92 ? -13.200 -6.094 21.634 1.00 93.00 92 ASN A C 1
ATOM 707 O O . ASN A 1 92 ? -12.823 -6.051 20.464 1.00 93.00 92 ASN A O 1
ATOM 711 N N . ALA A 1 93 ? -12.480 -6.677 22.597 1.00 91.88 93 ALA A N 1
ATOM 712 C CA . ALA A 1 93 ? -11.128 -7.199 22.394 1.00 91.88 93 ALA A CA 1
ATOM 713 C C . ALA A 1 93 ? -11.054 -8.269 21.291 1.00 91.88 93 ALA A C 1
ATOM 715 O O . ALA A 1 93 ? -10.182 -8.213 20.423 1.00 91.88 93 ALA A O 1
ATOM 716 N N . GLN A 1 94 ? -11.993 -9.216 21.292 1.00 93.50 94 GLN A N 1
ATOM 717 C CA . GLN A 1 94 ? -12.005 -10.321 20.338 1.00 93.50 94 GLN A CA 1
ATOM 718 C C . GLN A 1 94 ? -12.287 -9.821 18.918 1.00 93.50 94 GLN A C 1
ATOM 720 O O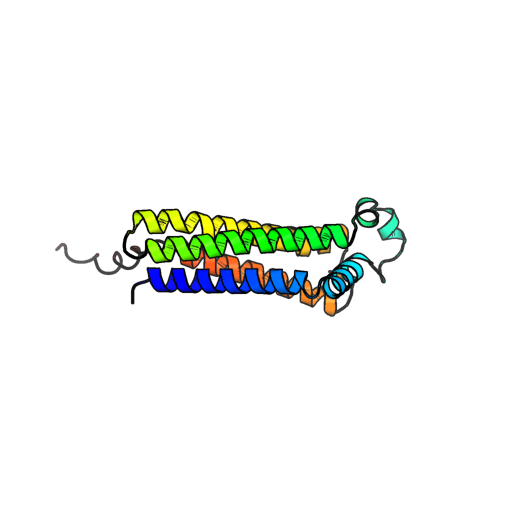 . GLN A 1 94 ? -11.541 -10.133 17.991 1.00 93.50 94 GLN A O 1
ATOM 725 N N . ALA A 1 95 ? -13.312 -8.982 18.748 1.00 95.06 95 ALA A N 1
ATOM 726 C CA . ALA A 1 95 ? -13.633 -8.393 17.449 1.00 95.06 95 ALA A CA 1
ATOM 727 C C . ALA A 1 95 ? -12.491 -7.500 16.926 1.00 95.06 95 ALA A C 1
ATOM 729 O O . ALA A 1 95 ? -12.188 -7.518 15.732 1.00 95.06 95 ALA A O 1
ATOM 730 N N . PHE A 1 96 ? -11.807 -6.773 17.816 1.00 95.38 96 PHE A N 1
ATOM 731 C CA . PHE A 1 96 ? -10.646 -5.958 17.461 1.00 95.38 96 PHE A CA 1
ATOM 732 C C . PHE A 1 96 ? -9.481 -6.822 16.964 1.00 95.38 96 PHE A C 1
ATOM 734 O O . PHE A 1 96 ? -8.888 -6.517 15.931 1.00 95.38 96 PHE A O 1
ATOM 741 N N . LYS A 1 97 ? -9.196 -7.943 17.643 1.00 95.38 97 LYS A N 1
ATOM 742 C CA . LYS A 1 97 ? -8.177 -8.916 17.225 1.00 95.38 97 LYS A CA 1
ATOM 743 C C . LYS A 1 97 ? -8.470 -9.491 15.838 1.00 95.38 97 LYS A C 1
ATOM 745 O O . LYS A 1 97 ? -7.559 -9.569 15.020 1.00 95.38 97 LYS A O 1
ATOM 750 N N . HIS A 1 98 ? -9.726 -9.830 15.542 1.00 95.94 98 HIS A N 1
ATOM 751 C CA . HIS A 1 98 ? -10.116 -10.289 14.204 1.00 95.94 98 HIS A CA 1
ATOM 752 C C . HIS A 1 98 ? -9.935 -9.203 13.137 1.00 95.94 98 HIS A C 1
ATOM 754 O O . HIS A 1 98 ? -9.449 -9.488 12.045 1.00 95.94 98 HIS A O 1
ATOM 760 N N . ALA A 1 99 ? -10.256 -7.946 13.451 1.00 97.25 99 ALA A N 1
ATOM 761 C CA . ALA A 1 99 ? -10.099 -6.841 12.510 1.00 97.25 99 ALA A CA 1
ATOM 762 C C . ALA A 1 99 ? -8.633 -6.603 12.083 1.00 97.25 99 ALA A C 1
ATOM 764 O O . ALA A 1 99 ? -8.392 -6.152 10.964 1.00 97.25 99 ALA A O 1
ATOM 765 N N . LYS A 1 100 ? -7.648 -6.974 12.914 1.00 97.00 100 LYS A N 1
ATOM 766 C CA . LYS A 1 100 ? -6.217 -6.877 12.571 1.00 97.00 100 LYS A CA 1
ATOM 767 C C . LYS A 1 100 ? -5.807 -7.750 11.377 1.00 97.00 100 LYS A C 1
ATOM 769 O O . LYS A 1 100 ? -4.821 -7.437 10.719 1.00 97.00 100 LYS A O 1
ATOM 774 N N . GLN A 1 101 ? -6.561 -8.802 11.044 1.00 97.50 101 GLN A N 1
ATOM 775 C CA . GLN A 1 101 ? -6.265 -9.646 9.876 1.00 97.50 101 GLN A CA 1
ATOM 776 C C . GLN A 1 101 ? -6.276 -8.846 8.567 1.00 97.50 101 GLN A C 1
ATOM 778 O O . GLN A 1 101 ? -5.467 -9.107 7.681 1.00 97.50 101 GLN A O 1
ATOM 783 N N . TYR A 1 102 ? -7.135 -7.828 8.470 1.00 98.25 102 TYR A N 1
ATOM 784 C CA . TYR A 1 102 ? -7.169 -6.927 7.317 1.00 98.25 102 TYR A CA 1
ATOM 785 C C . TYR A 1 102 ? -5.921 -6.040 7.238 1.00 98.25 102 TYR A C 1
ATOM 787 O O . TYR A 1 102 ? -5.437 -5.771 6.143 1.00 98.25 102 TYR A O 1
ATOM 795 N N . VAL A 1 103 ? -5.357 -5.637 8.385 1.00 98.25 103 VAL A N 1
ATOM 796 C CA . VAL A 1 103 ? -4.074 -4.914 8.435 1.00 98.25 103 VAL A CA 1
ATOM 797 C C . VAL A 1 103 ? -2.966 -5.799 7.883 1.00 98.25 103 VAL A C 1
ATOM 799 O O . VAL A 1 103 ? -2.228 -5.374 7.001 1.00 98.25 103 VAL A O 1
ATOM 802 N N . LEU A 1 104 ? -2.891 -7.047 8.354 1.00 97.88 104 LEU A N 1
ATOM 803 C CA . LEU A 1 104 ? -1.886 -7.998 7.889 1.00 97.88 104 LEU A CA 1
ATOM 804 C C . LEU A 1 104 ? -2.018 -8.270 6.386 1.00 97.88 104 LEU A C 1
ATOM 806 O O . LEU A 1 104 ? -1.018 -8.230 5.679 1.00 97.88 104 LEU A O 1
ATOM 810 N N . ALA A 1 105 ? -3.236 -8.494 5.889 1.00 97.88 105 ALA A N 1
ATOM 811 C CA . ALA A 1 105 ? -3.475 -8.703 4.464 1.00 97.88 105 ALA A CA 1
ATOM 812 C C . ALA A 1 105 ? -3.002 -7.499 3.633 1.00 97.88 105 ALA A C 1
ATOM 814 O O . ALA A 1 105 ? -2.220 -7.670 2.701 1.00 97.88 105 ALA A O 1
ATOM 815 N N . GLY A 1 106 ? -3.411 -6.280 4.004 1.00 97.81 106 GLY A N 1
ATOM 816 C CA . GLY A 1 106 ? -2.996 -5.061 3.306 1.00 97.81 106 GLY A CA 1
ATOM 817 C C . GLY A 1 106 ? -1.479 -4.871 3.303 1.00 97.81 106 GLY A C 1
ATOM 818 O O . GLY A 1 106 ? -0.902 -4.601 2.250 1.00 97.81 106 GLY A O 1
ATOM 819 N N . ALA A 1 107 ? -0.835 -5.088 4.454 1.00 97.69 107 ALA A N 1
ATOM 820 C CA . ALA A 1 107 ? 0.614 -5.004 4.606 1.00 97.69 107 ALA A CA 1
ATOM 821 C C . ALA A 1 107 ? 1.345 -6.030 3.732 1.00 97.69 107 ALA A C 1
ATOM 823 O O . ALA A 1 107 ? 2.277 -5.672 3.022 1.00 97.69 107 ALA A O 1
ATOM 824 N N . VAL A 1 108 ? 0.890 -7.286 3.712 1.00 96.69 108 VAL A N 1
ATOM 825 C CA . VAL A 1 108 ? 1.485 -8.329 2.867 1.00 96.69 108 VAL A CA 1
ATOM 826 C C 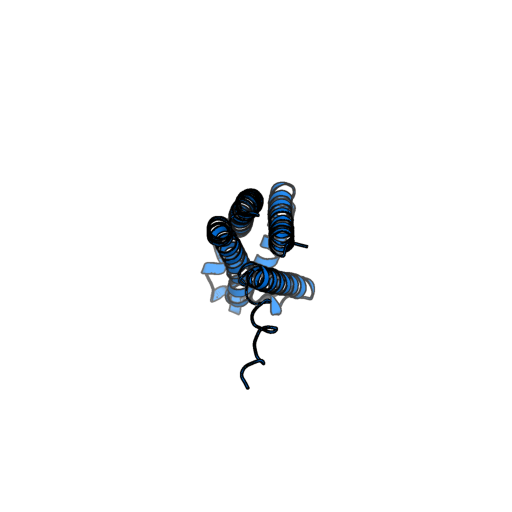. VAL A 1 108 ? 1.372 -7.965 1.389 1.00 96.69 108 VAL A C 1
ATOM 828 O O . VAL A 1 108 ? 2.375 -8.019 0.685 1.00 96.69 108 VAL A O 1
ATOM 831 N N . PHE A 1 109 ? 0.196 -7.548 0.910 1.00 95.69 109 PHE A N 1
ATOM 832 C CA . PHE A 1 109 ? 0.015 -7.212 -0.506 1.00 95.69 109 PHE A CA 1
ATOM 833 C C . PHE A 1 109 ? 0.899 -6.047 -0.954 1.00 95.69 109 PHE A C 1
ATOM 835 O O . PHE A 1 109 ? 1.551 -6.143 -1.996 1.00 95.69 109 PHE A O 1
ATOM 842 N N . VAL A 1 110 ? 0.957 -4.963 -0.174 1.00 95.38 110 VAL A N 1
ATOM 843 C CA . VAL A 1 110 ? 1.798 -3.817 -0.539 1.00 95.38 110 VAL A CA 1
ATOM 844 C C . VAL A 1 110 ? 3.283 -4.144 -0.417 1.00 95.38 110 VAL A C 1
ATOM 846 O O . VAL A 1 110 ? 4.047 -3.750 -1.290 1.00 95.38 110 VAL A O 1
ATOM 849 N N . SER A 1 111 ? 3.701 -4.906 0.597 1.00 95.00 111 SER A N 1
ATOM 850 C CA . SER A 1 111 ? 5.098 -5.318 0.753 1.00 95.00 111 SER A CA 1
ATOM 851 C C . SER A 1 111 ? 5.540 -6.276 -0.349 1.00 95.00 111 SER A C 1
ATOM 853 O O . SER A 1 111 ? 6.636 -6.106 -0.869 1.00 95.00 111 SER A O 1
ATOM 855 N N . VAL A 1 112 ? 4.700 -7.237 -0.750 1.00 94.81 112 VAL A N 1
ATOM 856 C CA . VAL A 1 112 ? 4.981 -8.130 -1.887 1.00 94.81 112 VAL A CA 1
ATOM 857 C C . VAL A 1 112 ? 5.071 -7.327 -3.176 1.00 94.81 112 VAL A C 1
ATOM 859 O O . VAL A 1 112 ? 6.030 -7.497 -3.917 1.00 94.81 112 VAL A O 1
ATOM 862 N N . MET A 1 113 ? 4.133 -6.412 -3.427 1.00 94.06 113 MET A N 1
ATOM 863 C CA . MET A 1 113 ? 4.200 -5.548 -4.606 1.00 94.06 113 MET A CA 1
ATOM 864 C C . MET A 1 113 ? 5.480 -4.705 -4.608 1.00 94.06 113 MET A C 1
ATOM 866 O O . MET A 1 113 ? 6.194 -4.705 -5.607 1.00 94.06 113 MET A O 1
ATOM 870 N N . LEU A 1 114 ? 5.813 -4.044 -3.494 1.00 91.69 114 LEU A N 1
ATOM 871 C CA . LEU A 1 114 ? 7.028 -3.237 -3.385 1.00 91.69 114 LEU A CA 1
ATOM 872 C C . LEU A 1 114 ? 8.283 -4.092 -3.592 1.00 91.69 114 LEU A C 1
ATOM 874 O O . LEU A 1 114 ? 9.164 -3.722 -4.360 1.00 91.69 114 LEU A O 1
ATOM 878 N N . PHE A 1 115 ? 8.351 -5.258 -2.951 1.00 90.06 115 PHE A N 1
ATOM 879 C CA . PHE A 1 115 ? 9.490 -6.160 -3.061 1.00 90.06 115 P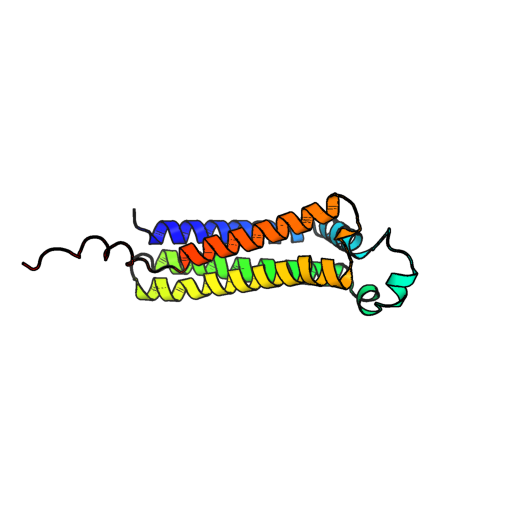HE A CA 1
ATOM 880 C C . PHE A 1 115 ? 9.644 -6.711 -4.480 1.00 90.06 115 PHE A C 1
ATOM 882 O O . PHE A 1 115 ? 10.708 -6.616 -5.086 1.00 90.06 115 PHE A O 1
ATOM 889 N N . THR A 1 116 ? 8.579 -7.252 -5.060 1.00 87.12 116 THR A N 1
ATOM 890 C CA . THR A 1 116 ? 8.638 -7.829 -6.399 1.00 87.12 116 THR A CA 1
ATOM 891 C C . THR A 1 116 ? 8.928 -6.753 -7.442 1.00 87.12 116 THR A C 1
ATOM 893 O O . THR A 1 116 ? 9.889 -6.896 -8.192 1.00 87.12 116 THR A O 1
ATOM 896 N N . MET A 1 117 ? 8.173 -5.652 -7.465 1.00 83.75 117 MET A N 1
ATOM 897 C CA . MET A 1 117 ? 8.287 -4.646 -8.528 1.00 83.75 117 MET A CA 1
ATOM 898 C C . MET A 1 117 ? 9.554 -3.790 -8.417 1.00 83.75 117 MET A C 1
ATOM 900 O O . MET A 1 117 ? 10.147 -3.466 -9.441 1.00 83.75 117 MET A O 1
ATOM 904 N N . PHE A 1 118 ? 10.003 -3.451 -7.203 1.00 79.56 118 PHE A N 1
ATOM 905 C CA . PHE A 1 118 ? 11.142 -2.543 -7.004 1.00 79.56 118 PHE A CA 1
ATOM 906 C C . PHE A 1 118 ? 12.435 -3.226 -6.564 1.00 79.56 118 PHE A C 1
ATOM 908 O O . PHE A 1 118 ? 13.470 -2.572 -6.575 1.00 79.56 118 PHE A O 1
ATOM 915 N N . PHE A 1 119 ? 12.411 -4.504 -6.174 1.00 78.56 119 PHE A N 1
ATOM 916 C CA . PHE A 1 119 ? 13.636 -5.253 -5.878 1.00 78.56 119 PHE A CA 1
ATOM 917 C C . PHE A 1 119 ? 13.835 -6.376 -6.876 1.00 78.56 119 PHE A C 1
ATOM 919 O O . PHE A 1 119 ? 14.828 -6.353 -7.578 1.00 78.56 119 PHE A O 1
ATOM 926 N N . ILE A 1 120 ? 12.900 -7.319 -7.014 1.00 78.88 120 ILE A N 1
ATOM 927 C CA . ILE A 1 120 ? 13.105 -8.463 -7.921 1.00 78.88 120 ILE A CA 1
ATOM 928 C C . ILE A 1 120 ? 13.211 -7.989 -9.375 1.00 78.88 120 ILE A C 1
ATOM 930 O O . ILE A 1 120 ? 14.173 -8.324 -10.063 1.00 78.88 120 ILE A O 1
ATOM 934 N N . PHE A 1 121 ? 12.255 -7.186 -9.845 1.00 73.38 121 PHE A N 1
ATOM 935 C CA . PHE A 1 121 ? 12.299 -6.655 -11.206 1.00 73.38 121 PHE A CA 1
ATOM 936 C C . PHE A 1 121 ? 13.445 -5.646 -11.379 1.00 73.38 121 PHE A C 1
ATOM 938 O O . PHE A 1 121 ? 14.212 -5.754 -12.332 1.00 73.38 121 PHE A O 1
ATOM 945 N N . ALA A 1 122 ? 13.644 -4.715 -10.447 1.00 68.75 122 ALA A N 1
ATOM 946 C CA . ALA A 1 122 ? 14.727 -3.734 -10.569 1.00 68.75 122 ALA A CA 1
ATOM 947 C C . ALA A 1 122 ? 16.137 -4.368 -10.570 1.00 68.75 122 ALA A C 1
ATOM 949 O O . ALA A 1 122 ? 16.987 -3.966 -11.365 1.00 68.75 122 ALA A O 1
ATOM 950 N N . ASP A 1 123 ? 16.375 -5.367 -9.715 1.00 67.25 123 ASP A N 1
ATOM 951 C CA . ASP A 1 123 ? 17.668 -6.038 -9.535 1.00 67.25 123 ASP A CA 1
ATOM 952 C C . ASP A 1 123 ? 17.927 -7.083 -10.620 1.00 67.25 123 ASP A C 1
ATOM 954 O O . ASP A 1 123 ? 18.884 -6.983 -11.390 1.00 67.25 123 ASP A O 1
ATOM 958 N N . ILE A 1 124 ? 17.037 -8.075 -10.721 1.00 63.69 124 ILE A N 1
ATOM 959 C CA . ILE A 1 124 ? 17.244 -9.224 -11.600 1.00 63.69 124 ILE A CA 1
ATOM 960 C C . ILE A 1 124 ? 16.983 -8.826 -13.042 1.00 63.69 124 ILE A C 1
ATOM 962 O O . ILE A 1 124 ? 17.711 -9.270 -13.922 1.00 63.69 124 ILE A O 1
ATOM 966 N N . VAL A 1 125 ? 15.944 -8.037 -13.306 1.00 59.72 125 VAL A N 1
ATOM 967 C CA . VAL A 1 125 ? 15.481 -7.795 -14.676 1.00 59.72 125 VAL A CA 1
ATOM 968 C C . VAL A 1 125 ? 16.196 -6.587 -15.265 1.00 59.72 125 VAL A C 1
ATOM 970 O O . VAL A 1 125 ? 16.700 -6.722 -16.370 1.00 59.72 125 VAL A O 1
ATOM 973 N N . TYR A 1 126 ? 16.338 -5.481 -14.524 1.00 58.53 126 TYR A N 1
ATOM 974 C CA . TYR A 1 126 ? 16.778 -4.189 -15.075 1.00 58.53 126 TYR A CA 1
ATOM 975 C C . TYR A 1 126 ? 18.167 -3.687 -14.639 1.00 58.53 126 TYR A C 1
ATOM 977 O O . TYR A 1 126 ? 18.626 -2.673 -15.167 1.00 58.53 126 TYR A O 1
ATOM 985 N N . MET A 1 127 ? 18.853 -4.388 -13.721 1.00 63.31 127 MET A N 1
ATOM 986 C CA . MET A 1 127 ? 20.154 -3.999 -13.137 1.00 63.31 127 MET A CA 1
ATOM 987 C C . MET A 1 127 ? 20.237 -2.501 -12.809 1.00 63.31 127 MET A C 1
ATOM 989 O O . MET A 1 127 ? 21.240 -1.837 -13.068 1.00 63.31 127 MET A O 1
ATOM 993 N N . ILE A 1 128 ? 19.153 -1.958 -12.260 1.00 57.19 128 ILE A N 1
ATOM 994 C CA . ILE A 1 128 ? 18.932 -0.515 -12.119 1.00 57.19 128 ILE A CA 1
ATOM 995 C C . ILE A 1 128 ? 19.994 0.169 -11.255 1.00 57.19 128 ILE A C 1
ATOM 997 O O . ILE A 1 128 ? 20.286 1.345 -11.437 1.00 57.19 128 ILE A O 1
ATOM 1001 N N . TRP A 1 129 ? 20.665 -0.589 -10.397 1.00 55.34 129 TRP A N 1
ATOM 1002 C CA . TRP A 1 129 ? 21.838 -0.166 -9.635 1.00 55.34 129 TRP A CA 1
ATOM 1003 C C . TRP A 1 129 ? 22.999 0.359 -10.488 1.00 55.34 129 TRP A C 1
ATOM 1005 O O . TRP A 1 129 ? 23.856 1.076 -9.982 1.00 55.34 129 TRP A O 1
ATOM 1015 N N . LEU A 1 130 ? 23.047 -0.004 -11.773 1.00 53.66 130 LEU A N 1
ATOM 1016 C CA . LEU A 1 130 ? 24.027 0.505 -12.733 1.00 53.66 130 LEU A CA 1
ATOM 1017 C C . LEU A 1 130 ? 23.608 1.853 -13.343 1.00 53.66 130 LEU A C 1
ATOM 1019 O O . LEU A 1 130 ? 24.410 2.498 -14.015 1.00 53.66 130 LEU A O 1
ATOM 1023 N N . GLN A 1 131 ? 22.362 2.284 -13.132 1.00 55.94 131 GLN A N 1
ATOM 1024 C CA . GLN A 1 131 ? 21.760 3.445 -13.776 1.00 55.94 131 GLN A CA 1
ATOM 1025 C C . GLN A 1 131 ? 21.583 4.612 -12.796 1.00 55.94 131 GLN A C 1
ATOM 1027 O O . GLN A 1 131 ? 20.514 4.796 -12.231 1.00 55.94 131 GLN A O 1
ATOM 1032 N N . GLY A 1 132 ? 22.614 5.450 -12.657 1.00 59.84 132 GLY A N 1
ATOM 1033 C CA . GLY A 1 132 ? 22.508 6.813 -12.110 1.00 59.84 132 GLY A CA 1
ATOM 1034 C C . GLY A 1 132 ? 21.924 6.970 -10.689 1.00 59.84 132 GLY A C 1
ATOM 1035 O O . GLY A 1 132 ? 21.551 6.022 -10.008 1.00 59.84 132 GLY A O 1
ATOM 1036 N N . ALA A 1 133 ? 21.862 8.213 -10.204 1.00 63.25 133 ALA A N 1
ATOM 1037 C CA . ALA A 1 133 ? 21.384 8.519 -8.847 1.00 63.25 133 ALA A CA 1
ATOM 1038 C C . ALA A 1 133 ? 19.854 8.382 -8.684 1.00 63.25 133 ALA A C 1
ATOM 1040 O O . ALA A 1 133 ? 19.373 7.998 -7.619 1.00 63.25 133 ALA A O 1
ATOM 1041 N N . GLU A 1 134 ? 19.096 8.666 -9.747 1.00 60.44 134 GLU A N 1
ATOM 1042 C CA . GLU A 1 134 ? 17.623 8.639 -9.780 1.00 60.44 134 GLU A CA 1
ATOM 1043 C C . GLU A 1 134 ? 17.063 7.259 -9.415 1.00 60.44 134 GLU A C 1
ATOM 1045 O O . GLU A 1 134 ? 16.108 7.122 -8.651 1.00 60.44 134 GLU A O 1
ATOM 1050 N N . ALA A 1 135 ? 17.692 6.208 -9.928 1.00 63.22 135 ALA A N 1
ATOM 1051 C CA . ALA A 1 135 ? 17.155 4.868 -9.824 1.00 63.22 135 ALA A CA 1
ATOM 1052 C C . ALA A 1 135 ? 17.493 4.208 -8.472 1.00 63.22 135 ALA A C 1
ATOM 1054 O O . ALA A 1 135 ? 16.660 3.512 -7.884 1.00 63.22 135 ALA A O 1
ATOM 1055 N N . ALA A 1 136 ? 18.654 4.550 -7.901 1.00 65.94 136 ALA A N 1
ATOM 1056 C CA . ALA A 1 136 ? 18.990 4.245 -6.511 1.00 65.94 136 ALA A CA 1
ATOM 1057 C C . ALA A 1 136 ? 18.004 4.895 -5.519 1.00 65.94 136 ALA A C 1
ATOM 1059 O O . ALA A 1 136 ? 17.640 4.285 -4.510 1.00 65.94 136 ALA A O 1
ATOM 1060 N N . MET A 1 137 ? 17.521 6.104 -5.823 1.00 72.38 137 MET A N 1
ATOM 1061 C CA . MET A 1 137 ? 16.570 6.829 -4.979 1.00 72.38 137 MET A CA 1
ATOM 1062 C C . MET A 1 137 ? 15.199 6.133 -4.915 1.00 72.38 137 MET A C 1
ATOM 1064 O O . MET A 1 137 ? 14.641 5.960 -3.830 1.00 72.38 137 MET A O 1
ATOM 1068 N N . VAL A 1 138 ? 14.665 5.670 -6.051 1.00 74.19 138 VAL A N 1
ATOM 1069 C CA . VAL A 1 138 ? 13.370 4.962 -6.098 1.00 74.19 138 VAL A CA 1
ATOM 1070 C C . VAL A 1 138 ? 13.404 3.687 -5.250 1.00 74.19 138 VAL A C 1
ATOM 1072 O O . VAL A 1 138 ? 12.476 3.407 -4.484 1.00 74.19 138 VAL A O 1
ATOM 1075 N N . GLN A 1 139 ? 14.498 2.934 -5.331 1.00 75.19 139 GLN A N 1
ATOM 1076 C CA . GLN A 1 139 ? 14.660 1.712 -4.554 1.00 75.19 139 GLN A CA 1
ATOM 1077 C C . GLN A 1 139 ? 14.859 1.978 -3.060 1.00 75.19 139 GLN A C 1
ATOM 1079 O O . GLN A 1 139 ? 14.312 1.257 -2.220 1.00 75.19 139 GLN A O 1
ATOM 1084 N N . GLN A 1 140 ? 15.581 3.046 -2.716 1.00 81.69 140 GLN A N 1
ATOM 1085 C CA . GLN A 1 140 ? 15.705 3.503 -1.338 1.00 81.69 140 GLN A CA 1
ATOM 1086 C C . GLN A 1 140 ? 14.332 3.842 -0.742 1.00 81.69 140 GLN A C 1
ATOM 1088 O O . GLN A 1 140 ? 14.032 3.419 0.376 1.00 81.69 140 GLN A O 1
ATOM 1093 N N . TYR A 1 141 ? 13.463 4.532 -1.487 1.00 85.06 141 TYR A N 1
ATOM 1094 C CA . TYR A 1 141 ? 12.099 4.804 -1.031 1.00 85.06 141 TYR A CA 1
ATOM 1095 C C . TYR A 1 141 ? 11.268 3.530 -0.875 1.00 85.06 141 TYR A C 1
ATOM 1097 O O . TYR A 1 141 ? 10.602 3.366 0.149 1.00 85.06 141 TYR A O 1
ATOM 1105 N N . ALA A 1 142 ? 11.341 2.594 -1.826 1.00 86.62 142 ALA A N 1
ATOM 1106 C CA . ALA A 1 142 ? 10.656 1.308 -1.706 1.00 86.62 142 ALA A CA 1
ATOM 1107 C C . ALA A 1 142 ? 11.101 0.542 -0.447 1.00 86.62 142 ALA A C 1
ATOM 1109 O O . ALA A 1 142 ? 10.259 0.023 0.289 1.00 86.62 142 ALA A O 1
ATOM 1110 N N . PHE A 1 143 ? 12.404 0.539 -0.146 1.00 87.19 143 PHE A N 1
ATOM 1111 C CA . PHE A 1 143 ? 12.948 -0.048 1.079 1.00 87.19 143 PHE A CA 1
ATOM 1112 C C . PHE A 1 143 ? 12.386 0.622 2.337 1.00 87.19 143 PHE A C 1
ATOM 1114 O O . PHE A 1 143 ? 11.886 -0.056 3.238 1.00 87.19 143 PHE A O 1
ATOM 1121 N N . MET A 1 144 ? 12.425 1.957 2.385 1.00 91.88 144 MET A N 1
ATOM 1122 C CA . MET A 1 144 ? 11.896 2.738 3.505 1.00 91.88 144 MET A CA 1
ATOM 1123 C C . MET A 1 144 ? 10.410 2.457 3.735 1.00 91.88 144 MET A C 1
ATOM 1125 O O . MET A 1 144 ? 9.994 2.288 4.881 1.00 91.88 144 MET A O 1
ATOM 1129 N N . TYR A 1 145 ? 9.614 2.345 2.668 1.00 92.44 145 TYR A N 1
ATOM 1130 C CA . TYR A 1 145 ? 8.199 2.006 2.779 1.00 92.44 145 TYR A CA 1
ATOM 1131 C C . TYR A 1 145 ? 7.980 0.589 3.300 1.00 92.44 145 TYR A C 1
ATOM 1133 O O . TYR A 1 145 ? 7.172 0.414 4.210 1.00 92.44 145 TYR A O 1
ATOM 1141 N N . ILE A 1 146 ? 8.713 -0.412 2.800 1.00 93.75 146 ILE A N 1
ATOM 1142 C CA . ILE A 1 146 ? 8.619 -1.786 3.318 1.00 93.75 146 ILE A CA 1
ATOM 1143 C C . ILE A 1 146 ? 8.931 -1.814 4.817 1.00 93.75 146 ILE A C 1
ATOM 1145 O O . ILE A 1 146 ? 8.171 -2.412 5.582 1.00 93.75 146 ILE A O 1
ATOM 1149 N N . LEU A 1 147 ? 10.004 -1.146 5.255 1.00 94.88 147 LEU A N 1
ATOM 1150 C CA . LEU A 1 147 ? 10.372 -1.084 6.670 1.00 94.88 147 LEU A CA 1
ATOM 1151 C C . LEU A 1 147 ? 9.309 -0.375 7.512 1.00 94.88 147 LEU A C 1
ATOM 1153 O O . LEU A 1 147 ? 8.890 -0.912 8.538 1.00 94.88 147 LEU A O 1
ATOM 1157 N N . ALA A 1 148 ? 8.843 0.796 7.074 1.00 95.69 148 ALA A N 1
ATOM 1158 C CA . ALA A 1 148 ? 7.834 1.564 7.792 1.00 95.69 148 ALA A CA 1
ATOM 1159 C C . ALA A 1 148 ? 6.521 0.779 7.927 1.00 95.69 148 ALA A C 1
ATOM 1161 O O . ALA A 1 148 ? 5.982 0.656 9.026 1.00 95.69 148 ALA A O 1
ATOM 1162 N N . ILE A 1 149 ? 6.034 0.182 6.836 1.00 95.94 149 ILE A N 1
ATOM 1163 C CA . ILE A 1 149 ? 4.809 -0.628 6.831 1.00 95.94 149 ILE A CA 1
ATOM 1164 C C . ILE A 1 149 ? 4.975 -1.848 7.735 1.00 95.94 149 ILE A C 1
ATOM 1166 O O . ILE A 1 149 ? 4.070 -2.153 8.513 1.00 95.94 149 ILE A O 1
ATOM 1170 N N . SER A 1 150 ? 6.132 -2.513 7.696 1.00 95.38 150 SER A N 1
ATOM 1171 C CA . SER A 1 150 ? 6.414 -3.675 8.546 1.00 95.38 150 SER A CA 1
ATOM 1172 C C . SER A 1 150 ? 6.425 -3.298 10.027 1.00 95.38 150 SER A C 1
ATOM 1174 O O . SER A 1 150 ? 5.740 -3.937 10.822 1.00 95.38 150 SER A O 1
ATOM 1176 N N . ALA A 1 151 ? 7.130 -2.226 10.398 1.00 96.69 151 ALA A N 1
ATOM 1177 C CA . ALA A 1 151 ? 7.215 -1.753 11.779 1.00 96.69 151 ALA A CA 1
ATOM 1178 C C . ALA A 1 151 ? 5.843 -1.333 12.330 1.00 96.69 151 ALA A C 1
ATOM 1180 O O . ALA A 1 151 ? 5.451 -1.744 13.425 1.00 96.69 151 ALA A O 1
ATOM 1181 N N . LEU A 1 152 ? 5.074 -0.566 11.551 1.00 97.12 152 LEU A N 1
ATOM 1182 C CA . LEU A 1 152 ? 3.723 -0.149 11.928 1.00 97.12 152 LEU A CA 1
ATOM 1183 C C . LEU A 1 152 ? 2.774 -1.348 12.031 1.00 97.12 152 LEU A C 1
ATOM 1185 O O . LEU A 1 152 ? 1.978 -1.428 12.967 1.00 97.12 152 LEU A O 1
ATOM 1189 N N . THR A 1 153 ? 2.890 -2.319 11.124 1.00 96.62 153 THR A N 1
ATOM 1190 C CA . THR A 1 153 ? 2.103 -3.556 11.184 1.00 96.62 153 THR A CA 1
ATOM 1191 C C . THR A 1 153 ? 2.448 -4.358 12.434 1.00 96.62 153 THR A C 1
ATOM 1193 O O . THR A 1 153 ? 1.538 -4.763 13.150 1.00 96.62 153 THR A O 1
ATOM 1196 N N . MET A 1 154 ? 3.731 -4.533 12.768 1.00 96.25 154 MET A N 1
ATOM 1197 C CA . MET A 1 154 ? 4.146 -5.206 14.005 1.00 96.25 154 MET A CA 1
ATOM 1198 C C . MET A 1 154 ? 3.554 -4.521 15.243 1.00 96.25 154 MET A C 1
ATOM 1200 O O . MET A 1 154 ? 2.954 -5.194 16.081 1.00 96.25 154 MET A O 1
ATOM 1204 N N . MET A 1 155 ? 3.633 -3.189 15.320 1.00 95.44 155 MET A N 1
ATOM 1205 C CA . MET A 1 155 ? 3.043 -2.402 16.411 1.00 95.44 155 MET A CA 1
ATOM 1206 C C . MET A 1 155 ? 1.525 -2.620 16.532 1.00 95.44 155 MET A C 1
ATOM 1208 O O . MET A 1 155 ? 0.995 -2.788 17.633 1.00 95.44 155 MET A O 1
ATOM 1212 N N . VAL A 1 156 ? 0.804 -2.688 15.410 1.00 96.31 156 VAL A N 1
ATOM 1213 C CA . VAL A 1 156 ? -0.640 -2.968 15.408 1.00 96.31 156 VAL A CA 1
ATOM 1214 C C . VAL A 1 156 ? -0.942 -4.411 15.834 1.00 96.31 156 VAL A C 1
ATOM 1216 O O . VAL A 1 156 ? -1.907 -4.653 16.570 1.00 96.31 156 VAL A O 1
ATOM 1219 N N . MET A 1 157 ? -0.112 -5.366 15.415 1.00 96.19 157 MET A N 1
ATOM 1220 C CA . MET A 1 157 ? -0.314 -6.796 15.654 1.00 96.19 157 MET A CA 1
ATOM 1221 C C . MET A 1 157 ? -0.020 -7.234 17.091 1.00 96.19 157 MET A C 1
ATOM 1223 O O . MET A 1 157 ? -0.602 -8.227 17.526 1.00 96.19 157 MET A O 1
ATOM 1227 N N . GLN A 1 158 ? 0.782 -6.481 17.852 1.00 93.12 158 GLN A N 1
ATOM 1228 C CA . GLN A 1 158 ? 1.005 -6.726 19.285 1.00 93.12 158 GLN A CA 1
ATOM 1229 C C . GLN A 1 158 ? -0.319 -6.840 20.058 1.00 93.12 158 GLN A C 1
ATOM 1231 O O . GLN A 1 158 ? -1.335 -6.251 19.660 1.00 93.12 158 GLN A O 1
ATOM 1236 N N . ASN A 1 159 ? -0.333 -7.583 21.165 1.00 87.56 159 ASN A N 1
ATOM 1237 C CA . ASN A 1 159 ? -1.510 -7.638 22.028 1.00 87.56 159 ASN A CA 1
ATOM 1238 C C . ASN A 1 159 ? -1.716 -6.294 22.731 1.00 87.56 159 ASN A C 1
ATOM 1240 O O . ASN A 1 159 ? -0.816 -5.465 22.851 1.00 87.56 159 ASN A O 1
ATOM 1244 N N . GLU A 1 160 ? -2.947 -6.038 23.148 1.00 74.69 160 GLU A N 1
ATOM 1245 C CA . GLU A 1 160 ? -3.289 -4.847 23.922 1.00 74.69 160 GLU A CA 1
ATOM 1246 C C . GLU A 1 160 ? -2.964 -5.003 25.418 1.00 74.69 160 GLU A C 1
ATOM 1248 O O . GLU A 1 160 ? -2.868 -3.992 26.111 1.00 74.69 160 GLU A O 1
ATOM 1253 N N . ASP A 1 161 ? -2.774 -6.242 25.887 1.00 65.62 161 ASP A N 1
ATOM 1254 C CA . ASP A 1 161 ? -2.745 -6.603 27.312 1.00 65.62 161 ASP A CA 1
ATOM 1255 C C . ASP A 1 161 ? -1.321 -6.846 27.870 1.00 65.62 161 ASP A C 1
ATOM 1257 O O . ASP A 1 161 ? -1.141 -6.906 29.088 1.00 65.62 161 ASP A O 1
ATOM 1261 N N . ASP A 1 162 ? -0.292 -6.908 27.013 1.00 51.69 162 ASP A N 1
ATOM 1262 C CA . ASP A 1 162 ? 1.090 -7.276 27.397 1.00 51.69 162 ASP A CA 1
ATOM 1263 C C . ASP A 1 162 ? 1.791 -6.233 28.301 1.00 51.69 162 ASP A C 1
ATOM 1265 O O . ASP A 1 162 ? 2.827 -6.517 28.895 1.00 51.69 162 ASP A O 1
ATOM 1269 N N . ASN A 1 163 ? 1.201 -5.048 28.495 1.00 46.44 163 ASN A N 1
ATOM 1270 C CA . ASN A 1 163 ? 1.738 -4.012 29.388 1.00 46.44 163 ASN A CA 1
ATOM 1271 C C . ASN A 1 163 ? 1.287 -4.141 30.859 1.00 46.44 163 ASN A C 1
ATOM 1273 O O . ASN A 1 163 ? 1.772 -3.382 31.694 1.00 46.44 163 ASN A O 1
ATOM 1277 N N . MET A 1 164 ? 0.376 -5.064 31.207 1.00 45.06 164 MET A N 1
ATOM 1278 C CA . MET A 1 164 ? -0.089 -5.241 32.599 1.00 45.06 164 MET A CA 1
ATOM 1279 C C . MET A 1 164 ? 0.618 -6.363 33.374 1.00 45.06 164 MET A C 1
ATOM 1281 O O . MET A 1 164 ? 0.443 -6.461 34.586 1.00 45.06 164 MET A O 1
ATOM 1285 N N . GLN A 1 165 ? 1.440 -7.194 32.726 1.00 45.72 165 GLN A N 1
ATOM 1286 C CA . GLN A 1 165 ? 2.134 -8.291 33.420 1.00 45.72 165 GLN A CA 1
ATOM 1287 C C . GLN A 1 165 ? 3.455 -7.872 34.084 1.00 45.72 165 GLN A C 1
ATOM 1289 O O . GLN A 1 165 ? 3.928 -8.563 34.981 1.00 45.72 165 GLN A O 1
ATOM 1294 N N . LEU A 1 166 ? 4.020 -6.714 33.728 1.00 51.94 166 LEU A N 1
ATOM 1295 C CA . LEU A 1 166 ? 5.287 -6.233 34.300 1.00 51.94 166 LEU A CA 1
ATOM 1296 C C . LEU A 1 166 ? 5.141 -5.530 35.663 1.00 51.94 166 LEU A C 1
ATOM 1298 O O . LEU A 1 166 ? 6.144 -5.159 36.260 1.00 51.94 166 LEU A O 1
ATOM 1302 N N . THR A 1 167 ? 3.922 -5.365 36.188 1.00 53.12 167 THR A N 1
ATOM 1303 C CA . THR A 1 167 ? 3.677 -4.750 37.511 1.00 53.12 167 THR A CA 1
ATOM 1304 C C . THR A 1 167 ? 3.127 -5.726 38.557 1.00 53.12 167 THR A C 1
ATOM 1306 O O . THR A 1 167 ? 2.774 -5.302 39.653 1.00 53.12 167 THR A O 1
ATOM 1309 N N . GLY A 1 168 ? 3.011 -7.020 38.231 1.00 49.59 168 GLY A N 1
ATOM 1310 C CA . GLY A 1 168 ? 2.349 -8.024 39.079 1.00 49.59 168 GLY A CA 1
ATOM 1311 C C . GLY A 1 168 ? 3.268 -9.055 39.740 1.00 49.59 168 GLY A C 1
ATOM 1312 O O . GLY A 1 168 ? 2.766 -9.964 40.394 1.00 49.59 168 GLY A O 1
ATOM 1313 N N . GLY A 1 169 ? 4.586 -8.955 39.564 1.00 52.47 169 GLY A N 1
ATOM 1314 C CA . GLY A 1 169 ? 5.548 -9.912 40.108 1.00 52.47 169 GLY A CA 1
ATOM 1315 C C . GLY A 1 169 ? 6.389 -9.300 41.215 1.00 52.47 169 GLY A C 1
ATOM 1316 O O . GLY A 1 169 ? 7.458 -8.799 40.913 1.00 52.47 169 GLY A O 1
ATOM 1317 N N . GLU A 1 170 ? 5.876 -9.306 42.449 1.00 51.88 170 GLU A N 1
ATOM 1318 C CA . GLU A 1 170 ? 6.626 -9.408 43.720 1.00 51.88 170 GLU A CA 1
ATOM 1319 C C . GLU A 1 170 ? 5.688 -9.089 44.895 1.00 51.88 170 GLU A C 1
ATOM 1321 O O . GLU A 1 170 ? 5.694 -7.980 45.416 1.00 51.88 170 GLU A O 1
ATOM 1326 N N . ARG A 1 171 ? 4.857 -10.056 45.312 1.00 48.66 171 ARG A N 1
ATOM 1327 C CA . ARG A 1 171 ? 4.387 -10.205 46.707 1.00 48.66 171 ARG A CA 1
ATOM 1328 C C . ARG A 1 171 ? 3.923 -11.639 46.955 1.00 48.66 171 ARG A C 1
ATOM 1330 O O . ARG A 1 171 ? 2.728 -11.897 47.019 1.00 48.66 171 ARG A O 1
ATOM 1337 N N . HIS A 1 172 ? 4.865 -12.550 47.148 1.00 50.12 172 HIS A N 1
ATOM 1338 C CA . HIS A 1 172 ? 4.640 -13.715 48.000 1.00 50.12 172 HIS A CA 1
ATOM 1339 C C . HIS A 1 172 ? 5.886 -13.872 48.867 1.00 50.12 172 HIS A C 1
ATOM 1341 O O . HIS A 1 172 ? 6.993 -13.923 48.336 1.00 50.12 172 HIS A O 1
ATOM 1347 N N . GLY A 1 173 ? 5.671 -13.752 50.180 1.00 48.69 173 GLY A N 1
ATOM 1348 C CA . GLY A 1 173 ? 6.704 -13.829 51.208 1.00 48.69 173 GLY A CA 1
ATOM 1349 C C . GLY A 1 173 ? 6.943 -15.238 51.709 1.00 48.69 173 GLY A C 1
ATOM 1350 O O . GLY A 1 173 ? 6.660 -16.191 50.951 1.00 48.69 173 GLY A O 1
#

pLDDT: mean 82.9, std 17.07, range [45.06, 98.62]

Organism: NCBI:txid43658

Secondary structure (DSSP, 8-state):
--HHHHHHHHHHHHHHHHHHHHHHHHHTHHHHHHHHHHHHS-TTS-HHHHTT-HHHHH--HHHHHHHHHHHHHHHHHHHHHHHHHHHHTTT-HHHHHHHHHHHHHHHHHHHHHHHIIIIIIIIIIT-GGGSHHHHHHHHHHHHHHHHHHHHHHHHHHS-SSTTSGGGS-----